Protein AF-A0A8D9ET25-F1 (afdb_monomer_lite)

Radius of gyration: 20.02 Å; chains: 1; bounding box: 38×42×49 Å

Foldseek 3Di:
DVVVVVVVVVVVVVQVVCCVPVVDDPDDPPLDDALVRCQPAADQADEDEQAPSQDDACSVVSNVVNHPDPVRYHYDRHDPVSNHHDPVVVVVVQVVCVVPPPVDDDDDDD

pLDDT: mean 80.68, std 14.71, range [33.53, 95.38]

Organism: NCBI:txid428564

InterPro domains:
  IPR027417 P-loop containing nucleoside triphosphate hydrolase [G3DSA:3.40.50.300] (23-70)
  IPR027417 P-loop containing nucleoside triphosphate hydrolase [SSF52540] (23-99)
  IPR051055 PIF1 DNA helicase [PTHR47642] (26-103)

Secondary structure (DSSP, 8-state):
-HHHHHHHHHHHHHHHHHHHHH---S----SS--TTTTTT--BSSEEEE-STT--STTHHHHHHTTBS-GGGEEEES--GGG----HHHHHHHHHHHHHH-TTSPP----

Sequence (110 aa):
MNYMISKGLRQSLKYFLELLFTGKCPLTIAYAITVHKCQGISIDSAILDIGQSIFTQGQSYVALSRVTTLKGLHLINFDPLKCEAAEDCIIVYKRLRNIFRQDLPEISLV

Structure (mmCIF, N/CA/C/O backbone):
data_AF-A0A8D9ET25-F1
#
_entry.id   AF-A0A8D9ET25-F1
#
loop_
_atom_site.group_PDB
_atom_site.id
_atom_site.type_symbol
_atom_site.label_atom_id
_atom_site.label_alt_id
_atom_site.label_comp_id
_atom_site.label_asym_id
_atom_site.label_entity_id
_atom_site.label_seq_id
_atom_site.pdbx_PDB_ins_code
_atom_site.Cartn_x
_atom_site.Cartn_y
_atom_site.Cartn_z
_atom_site.occupancy
_atom_site.B_iso_or_equiv
_atom_site.auth_seq_id
_atom_site.auth_comp_id
_atom_site.auth_asym_id
_atom_site.auth_atom_id
_atom_site.pdbx_PDB_model_num
ATOM 1 N N . MET A 1 1 ? 20.417 0.816 29.625 1.00 46.72 1 MET A N 1
ATOM 2 C CA . MET A 1 1 ? 19.247 1.347 30.367 1.00 46.72 1 MET A CA 1
ATOM 3 C C . MET A 1 1 ? 19.138 2.876 30.302 1.00 46.72 1 MET A C 1
ATOM 5 O O . MET A 1 1 ? 18.102 3.370 29.877 1.00 46.72 1 MET A O 1
ATOM 9 N N . ASN A 1 2 ? 20.210 3.633 30.577 1.00 33.53 2 ASN A N 1
ATOM 10 C CA . ASN A 1 2 ? 20.209 5.113 30.543 1.00 33.53 2 ASN A CA 1
ATOM 11 C C . ASN A 1 2 ? 19.864 5.747 29.173 1.00 33.53 2 ASN A C 1
ATOM 13 O O . ASN A 1 2 ? 19.274 6.822 29.121 1.00 33.53 2 ASN A O 1
ATOM 17 N N . TYR A 1 3 ? 20.164 5.070 28.056 1.00 39.00 3 TYR A N 1
ATOM 18 C CA . TYR A 1 3 ? 19.822 5.538 26.701 1.00 39.00 3 TYR A CA 1
ATOM 19 C C . TYR A 1 3 ? 18.313 5.466 26.383 1.00 39.00 3 TYR A C 1
ATOM 21 O O . TYR A 1 3 ? 17.795 6.259 25.603 1.00 39.00 3 TYR A O 1
ATOM 29 N N . MET A 1 4 ? 17.589 4.531 27.007 1.00 36.38 4 MET A N 1
ATOM 30 C CA . MET A 1 4 ? 16.149 4.339 26.787 1.00 36.38 4 MET A CA 1
ATOM 31 C C . MET A 1 4 ? 15.327 5.347 27.605 1.00 36.38 4 MET A C 1
ATOM 33 O O . MET A 1 4 ? 14.354 5.905 27.104 1.00 36.38 4 MET A O 1
ATOM 37 N N . ILE A 1 5 ? 15.797 5.664 28.818 1.00 48.09 5 ILE A N 1
ATOM 38 C CA . ILE A 1 5 ? 15.219 6.694 29.694 1.00 48.09 5 ILE A CA 1
ATOM 39 C C . ILE A 1 5 ? 15.399 8.094 29.077 1.00 48.09 5 ILE A C 1
ATOM 41 O O . I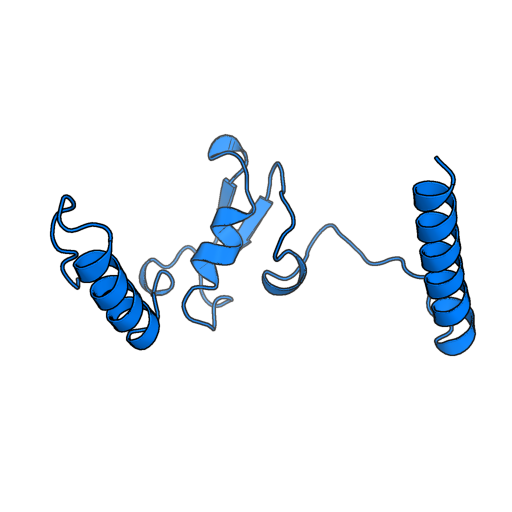LE A 1 5 ? 14.465 8.894 29.079 1.00 48.09 5 ILE A O 1
ATOM 45 N N . SER A 1 6 ? 16.555 8.382 28.463 1.00 52.53 6 SER A N 1
ATOM 46 C CA . SER A 1 6 ? 16.814 9.692 27.845 1.00 52.53 6 SER A CA 1
ATOM 47 C C . SER A 1 6 ? 15.998 9.946 26.571 1.00 52.53 6 SER A C 1
ATOM 49 O O . SER A 1 6 ? 15.584 11.081 26.333 1.00 52.53 6 SER A O 1
ATOM 51 N N . LYS A 1 7 ? 15.706 8.911 25.768 1.00 51.09 7 LYS A N 1
ATOM 52 C CA . LYS A 1 7 ? 14.797 9.029 24.614 1.00 51.09 7 LYS A CA 1
ATOM 53 C C . LYS A 1 7 ? 13.344 9.225 25.039 1.00 51.09 7 LYS A C 1
ATOM 55 O O . LYS A 1 7 ? 12.674 10.079 24.465 1.00 51.09 7 LYS A O 1
ATOM 60 N N . GLY A 1 8 ? 12.889 8.497 26.062 1.00 52.91 8 GLY A N 1
ATOM 61 C CA . GLY A 1 8 ? 11.547 8.669 26.627 1.00 52.91 8 GLY A CA 1
ATOM 62 C C . GLY A 1 8 ? 11.329 10.082 27.170 1.00 52.91 8 GLY A C 1
ATOM 63 O O . GLY A 1 8 ? 10.347 10.731 26.821 1.00 52.91 8 GLY A O 1
ATOM 64 N N . LEU A 1 9 ? 12.299 10.609 27.926 1.00 56.44 9 LEU A N 1
ATOM 65 C CA . LEU A 1 9 ? 12.229 11.961 28.485 1.00 56.44 9 LEU A CA 1
ATOM 66 C C . LEU A 1 9 ? 12.256 13.048 27.395 1.00 56.44 9 LEU A C 1
ATOM 68 O O . LEU A 1 9 ? 11.479 13.996 27.458 1.00 56.44 9 LEU A O 1
ATOM 72 N N . ARG A 1 10 ? 13.088 12.891 26.353 1.00 59.12 10 ARG A N 1
ATOM 73 C CA . ARG A 1 10 ? 13.123 13.815 25.200 1.00 59.12 10 ARG A CA 1
ATOM 74 C C . ARG A 1 10 ? 11.821 13.808 24.407 1.00 59.12 10 ARG A C 1
ATOM 76 O O . ARG A 1 10 ? 11.367 14.866 23.985 1.00 59.12 10 ARG A O 1
ATOM 83 N N . GLN A 1 11 ? 11.219 12.637 24.215 1.00 61.41 11 GLN A N 1
ATOM 84 C CA . GLN A 1 11 ? 9.949 12.519 23.508 1.00 61.41 11 GLN A CA 1
ATOM 85 C C . GLN A 1 11 ? 8.805 13.136 24.323 1.00 61.41 11 GLN A C 1
ATOM 87 O O . GLN A 1 11 ? 7.992 13.875 23.774 1.00 61.41 11 GLN A O 1
ATOM 92 N N . SER A 1 12 ? 8.785 12.904 25.638 1.00 61.16 12 SER A N 1
ATOM 93 C CA . SER A 1 12 ? 7.788 13.489 26.538 1.00 61.16 12 SER A CA 1
ATOM 94 C C . SER A 1 12 ? 7.925 15.012 26.638 1.00 61.16 12 SER A C 1
ATOM 96 O O . SER A 1 12 ? 6.920 15.716 26.607 1.00 61.16 12 SER A O 1
ATOM 98 N N . LEU A 1 13 ? 9.156 15.537 26.674 1.00 67.50 13 LEU A N 1
ATOM 99 C CA . LEU A 1 13 ? 9.426 16.980 26.627 1.00 67.50 13 LEU A CA 1
ATOM 100 C C . LEU A 1 13 ? 9.026 17.601 25.285 1.00 67.50 13 LEU A C 1
ATOM 102 O O . LEU A 1 13 ? 8.513 18.715 25.266 1.00 67.50 13 LEU A O 1
ATOM 106 N N . LYS A 1 14 ? 9.210 16.884 24.170 1.00 67.81 14 LYS A N 1
ATOM 107 C CA . LYS A 1 14 ? 8.765 17.334 22.846 1.00 67.81 14 LYS A CA 1
ATOM 108 C C . LYS A 1 14 ? 7.241 17.459 22.783 1.00 67.81 14 LYS A C 1
ATOM 110 O O . LYS A 1 14 ? 6.755 18.507 22.378 1.00 67.81 14 LYS A O 1
ATOM 115 N N . TYR A 1 15 ? 6.510 16.443 23.247 1.00 67.38 15 TYR A N 1
ATOM 116 C CA . TYR A 1 15 ? 5.046 16.498 23.320 1.00 67.38 15 TYR A CA 1
ATOM 117 C C . TYR A 1 15 ? 4.555 17.590 24.274 1.00 67.38 15 TYR A C 1
ATOM 119 O O . TYR A 1 15 ? 3.593 18.278 23.957 1.00 67.38 15 TYR A O 1
ATOM 127 N N . PHE A 1 16 ? 5.231 17.787 25.411 1.00 69.00 16 PHE A N 1
ATOM 128 C CA . PHE A 1 16 ? 4.897 18.837 26.374 1.00 69.00 16 PHE A CA 1
ATOM 129 C C . PHE A 1 16 ? 5.105 20.246 25.797 1.00 69.00 16 PHE A C 1
ATOM 131 O O . PHE A 1 16 ? 4.226 21.096 25.919 1.00 69.00 16 PHE A O 1
ATOM 138 N N . LEU A 1 17 ? 6.228 20.484 25.112 1.00 67.69 17 LEU A N 1
ATOM 139 C CA . LEU A 1 17 ? 6.490 21.751 24.423 1.00 67.69 17 LEU A CA 1
ATOM 140 C C . LEU A 1 17 ? 5.480 21.988 23.291 1.00 67.69 17 LEU A C 1
ATOM 142 O O . LEU A 1 17 ? 4.937 23.081 23.176 1.00 67.69 17 LEU A O 1
ATOM 146 N N . GLU A 1 18 ? 5.166 20.971 22.491 1.00 67.81 18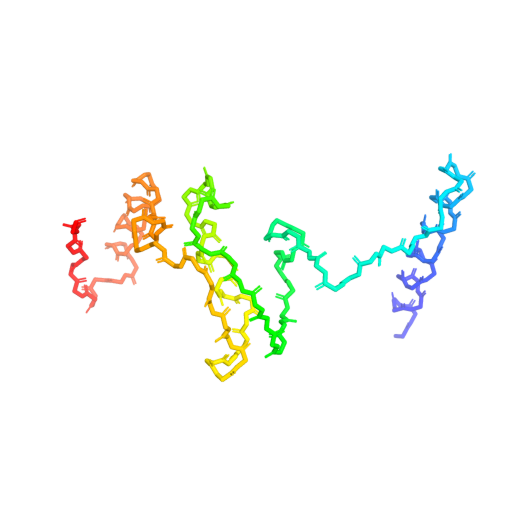 GLU A N 1
ATOM 147 C CA . GLU A 1 18 ? 4.175 21.073 21.411 1.00 67.81 18 GLU A CA 1
ATOM 148 C C . GLU A 1 18 ? 2.767 21.415 21.941 1.00 67.81 18 GLU A C 1
ATOM 150 O O . GLU A 1 18 ? 2.062 22.230 21.339 1.00 67.81 18 GLU A O 1
ATOM 155 N N . LEU A 1 19 ? 2.400 20.888 23.115 1.00 65.38 19 LEU A N 1
ATOM 156 C CA . LEU A 1 19 ? 1.166 21.222 23.838 1.00 65.38 19 LEU A CA 1
ATOM 157 C C . LEU A 1 19 ? 1.137 22.692 24.278 1.00 65.38 19 LEU A C 1
ATOM 159 O O . LEU A 1 19 ? 0.123 23.368 24.107 1.00 65.38 19 LEU A O 1
ATOM 163 N N . LEU A 1 20 ? 2.259 23.189 24.810 1.00 68.12 20 LEU A N 1
ATOM 164 C CA . LEU A 1 20 ? 2.393 24.566 25.291 1.00 68.12 20 LEU A CA 1
ATOM 165 C C . LEU A 1 20 ? 2.352 25.600 24.159 1.00 68.12 20 LEU A C 1
ATOM 167 O O . LEU A 1 20 ? 1.801 26.679 24.353 1.00 68.12 20 LEU A O 1
ATOM 171 N N . PHE A 1 21 ? 2.904 25.286 22.983 1.00 72.25 21 PHE A N 1
ATOM 172 C CA . PHE A 1 21 ? 2.967 26.235 21.864 1.00 72.25 21 PHE A CA 1
ATOM 173 C C . PHE A 1 21 ? 1.739 26.206 20.948 1.00 72.25 21 PHE A C 1
ATOM 175 O O . PHE A 1 21 ? 1.412 27.228 20.348 1.00 72.25 21 PHE A O 1
ATOM 182 N N . THR A 1 22 ? 1.060 25.062 20.812 1.00 74.38 22 THR A N 1
ATOM 183 C CA . THR A 1 22 ? -0.082 24.928 19.885 1.00 74.38 22 THR A CA 1
ATOM 184 C C . THR A 1 22 ? -1.445 24.967 20.574 1.00 74.38 22 THR A C 1
ATOM 186 O O . THR A 1 22 ? -2.457 25.130 19.891 1.00 74.38 22 THR A O 1
ATOM 189 N N . GLY A 1 23 ? -1.492 24.798 21.904 1.00 71.69 23 GLY A N 1
ATOM 190 C CA . GLY A 1 23 ? -2.730 24.758 22.691 1.00 71.69 23 GLY A CA 1
ATOM 191 C C . GLY A 1 23 ? -3.640 23.563 22.381 1.00 71.69 23 GLY A C 1
ATOM 192 O O . GLY A 1 23 ? -4.784 23.531 22.831 1.00 71.69 23 GLY A O 1
ATOM 193 N N . LYS A 1 24 ? -3.170 22.583 21.597 1.00 71.06 24 LYS A N 1
ATOM 194 C CA . LYS A 1 24 ? -3.945 21.406 21.187 1.00 71.06 24 LYS A CA 1
ATOM 195 C C . LYS A 1 24 ? -3.528 20.186 21.998 1.00 71.06 24 LYS A C 1
ATOM 197 O O . LYS A 1 24 ? -2.346 19.886 22.130 1.00 71.06 24 LYS A O 1
ATOM 202 N N . CYS A 1 25 ? -4.513 19.451 22.506 1.00 74.50 25 CYS A N 1
ATOM 203 C CA . CYS A 1 25 ? -4.275 18.138 23.094 1.00 74.50 25 CYS A CA 1
ATOM 204 C C . CYS A 1 25 ? -3.829 17.164 21.981 1.00 74.50 25 CYS A C 1
ATOM 206 O O . CYS A 1 25 ? -4.476 17.141 20.932 1.00 74.50 25 CYS A O 1
ATOM 208 N N . PRO A 1 26 ? -2.769 16.352 22.168 1.00 73.88 26 PRO A N 1
ATOM 209 C CA . PRO A 1 26 ? -2.257 15.404 21.175 1.00 73.88 26 PRO A CA 1
ATOM 210 C C . PRO A 1 26 ? -3.137 14.145 21.104 1.00 73.88 26 PRO A C 1
ATOM 212 O O . PRO A 1 26 ? -2.654 13.015 21.121 1.00 73.88 26 PRO A O 1
ATOM 215 N N . LEU A 1 27 ? -4.450 14.343 21.056 1.00 75.69 27 LEU A N 1
ATOM 216 C CA . LEU A 1 27 ? -5.453 13.312 20.869 1.00 75.69 27 LEU A CA 1
ATOM 217 C C . LEU A 1 27 ? -6.113 13.555 19.516 1.00 75.69 27 LEU A C 1
ATOM 219 O O . LEU A 1 27 ? -6.592 14.649 19.226 1.00 75.69 27 LEU A O 1
ATOM 223 N N . THR A 1 28 ? -6.140 12.519 18.686 1.00 73.06 28 THR A N 1
ATOM 224 C CA . THR A 1 28 ? -6.886 12.506 17.428 1.00 73.06 28 THR A CA 1
ATOM 225 C C . THR A 1 28 ? -7.777 11.278 17.402 1.00 73.06 28 THR A C 1
ATOM 227 O O . THR A 1 28 ? -7.443 10.248 17.992 1.00 73.06 28 THR A O 1
ATOM 230 N N . ILE A 1 29 ? -8.906 11.369 16.702 1.00 73.00 29 ILE A N 1
ATOM 231 C CA . ILE A 1 29 ? -9.738 10.199 16.423 1.00 73.00 29 ILE A CA 1
ATOM 232 C C . ILE A 1 29 ? -8.890 9.244 15.574 1.00 73.00 29 ILE A C 1
ATOM 234 O O . ILE A 1 29 ? -8.417 9.623 14.506 1.00 73.00 29 ILE A O 1
ATOM 238 N N . ALA A 1 30 ? -8.663 8.031 16.080 1.00 75.69 30 ALA A N 1
ATOM 239 C CA . ALA A 1 30 ? -7.848 7.005 15.424 1.00 75.69 30 ALA A CA 1
ATOM 240 C C . ALA A 1 30 ? -8.692 5.903 14.756 1.00 75.69 30 ALA A C 1
ATOM 242 O O . ALA A 1 30 ? -8.141 4.936 14.246 1.00 75.69 30 ALA A O 1
ATOM 243 N N . TYR A 1 31 ? -10.024 6.049 14.753 1.00 73.25 31 TYR A N 1
ATOM 244 C CA . TYR A 1 31 ? -10.942 5.101 14.111 1.00 73.25 31 TYR A CA 1
ATOM 245 C C . TYR A 1 31 ? -10.836 5.135 12.579 1.00 73.25 31 TYR A C 1
ATOM 247 O O . TYR A 1 31 ? -10.950 4.108 11.921 1.00 73.25 31 TYR A O 1
ATOM 255 N N . ALA A 1 32 ? -10.582 6.318 12.017 1.00 82.69 32 ALA A N 1
ATOM 256 C CA . ALA A 1 32 ? -10.324 6.510 10.599 1.00 82.69 32 ALA A CA 1
ATOM 257 C C . ALA A 1 32 ? -9.036 7.316 10.433 1.00 82.69 32 ALA A C 1
ATOM 259 O O . ALA A 1 32 ? -8.893 8.404 10.992 1.00 82.69 32 ALA A O 1
ATOM 260 N N . ILE A 1 33 ? -8.098 6.775 9.663 1.00 84.44 33 ILE A N 1
ATOM 261 C CA . ILE A 1 33 ? -6.812 7.403 9.363 1.00 84.44 33 ILE A CA 1
ATOM 262 C C . ILE A 1 33 ? -6.554 7.321 7.863 1.00 84.44 33 ILE A C 1
ATOM 264 O O . ILE A 1 33 ? -6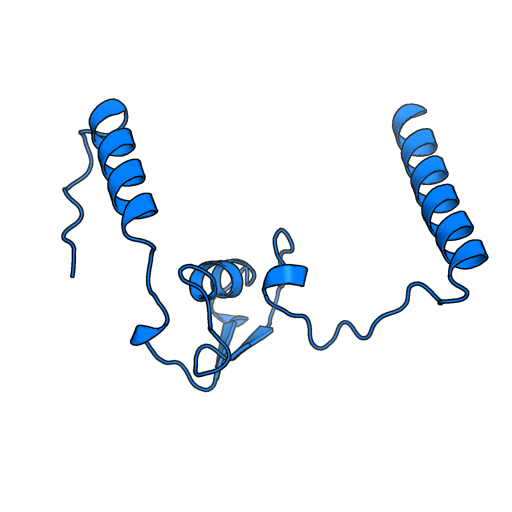.947 6.363 7.202 1.00 84.44 33 ILE A O 1
ATOM 268 N N . THR A 1 34 ? -5.902 8.339 7.307 1.00 86.44 34 THR A N 1
ATOM 269 C CA . THR A 1 34 ? -5.554 8.336 5.884 1.00 86.44 34 THR A CA 1
ATOM 270 C C . THR A 1 34 ? -4.392 7.384 5.615 1.00 86.44 34 THR A C 1
ATOM 272 O O . THR A 1 34 ? -3.524 7.192 6.469 1.00 86.44 34 THR A O 1
ATOM 275 N N . VAL A 1 35 ? -4.321 6.857 4.388 1.00 84.25 35 VAL A N 1
ATOM 276 C CA . VAL A 1 35 ? -3.245 5.949 3.945 1.00 84.25 35 VAL A CA 1
ATOM 277 C C . VAL A 1 35 ? -1.849 6.533 4.212 1.00 84.25 35 VAL A C 1
ATOM 279 O O . VAL A 1 35 ? -0.945 5.839 4.672 1.00 84.25 35 VAL A O 1
ATOM 282 N N . HIS A 1 36 ? -1.683 7.840 4.000 1.00 83.12 36 HIS A N 1
ATOM 283 C CA . HIS A 1 36 ? -0.427 8.538 4.279 1.00 83.12 36 HIS A CA 1
ATOM 284 C C . HIS A 1 36 ? -0.071 8.572 5.769 1.00 83.12 36 HIS A C 1
ATOM 286 O O . HIS A 1 36 ? 1.102 8.488 6.124 1.00 83.12 36 HIS A O 1
ATOM 292 N N . LYS A 1 37 ? -1.063 8.701 6.658 1.00 83.06 37 LYS A N 1
ATOM 293 C CA . LYS A 1 37 ? -0.835 8.744 8.109 1.00 83.06 37 LYS A CA 1
ATOM 294 C C . LYS A 1 37 ? -0.547 7.366 8.696 1.00 83.06 37 LYS A C 1
ATOM 296 O O . LYS A 1 37 ? 0.146 7.294 9.705 1.00 83.06 37 LYS A O 1
ATOM 301 N N . CYS A 1 38 ? -1.031 6.291 8.074 1.00 81.69 38 CYS A N 1
ATOM 302 C CA . CYS A 1 38 ? -0.749 4.925 8.516 1.00 81.69 38 CYS A CA 1
ATOM 303 C C . CYS A 1 38 ? 0.507 4.302 7.890 1.00 81.69 38 CYS A C 1
ATOM 305 O O . CYS A 1 38 ? 0.797 3.131 8.137 1.00 81.69 38 CYS A O 1
ATOM 307 N N . GLN A 1 39 ? 1.270 5.044 7.084 1.00 82.31 39 GLN A N 1
ATOM 308 C CA . GLN A 1 39 ? 2.496 4.528 6.484 1.00 82.31 39 GLN A CA 1
ATOM 309 C C . GLN A 1 39 ? 3.501 4.111 7.573 1.00 82.31 39 GLN A C 1
ATOM 311 O O . GLN A 1 39 ? 3.873 4.902 8.434 1.00 82.31 39 GLN A O 1
ATOM 316 N N . GLY A 1 40 ? 3.936 2.849 7.540 1.00 79.12 40 GLY A N 1
ATOM 317 C CA . GLY A 1 40 ? 4.839 2.277 8.549 1.00 79.12 40 GLY A CA 1
ATOM 318 C C . GLY A 1 40 ? 4.145 1.695 9.787 1.00 79.12 40 GLY A C 1
ATOM 319 O O . GLY A 1 40 ? 4.815 1.075 10.606 1.00 79.12 40 GLY A O 1
ATOM 320 N N . ILE A 1 41 ? 2.820 1.824 9.903 1.00 86.06 41 ILE A N 1
ATOM 321 C CA . ILE A 1 41 ? 2.021 1.187 10.960 1.00 86.06 41 ILE A CA 1
ATOM 322 C C . ILE A 1 41 ? 1.553 -0.192 10.471 1.00 86.06 41 ILE A C 1
ATOM 324 O O . ILE A 1 41 ? 1.366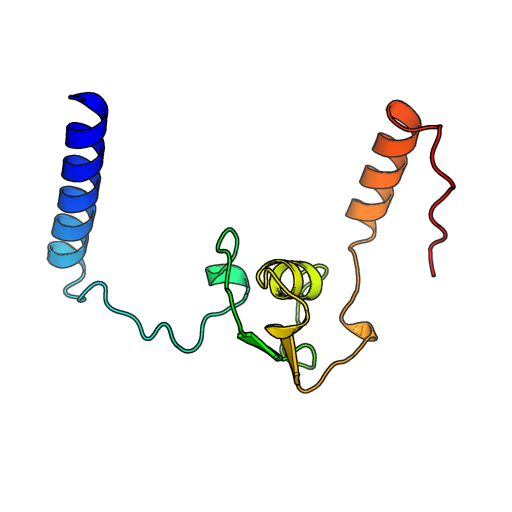 -0.390 9.268 1.00 86.06 41 ILE A O 1
ATOM 328 N N . SER A 1 42 ? 1.404 -1.145 11.393 1.00 88.19 42 SER A N 1
ATOM 329 C CA . SER A 1 42 ? 0.730 -2.429 11.154 1.00 88.19 42 SER A CA 1
ATOM 330 C C . SER A 1 42 ? -0.625 -2.412 11.855 1.00 88.19 42 SER A C 1
ATOM 332 O O . SER A 1 42 ? -0.709 -1.962 12.997 1.00 88.19 42 SER A O 1
ATOM 334 N N . ILE A 1 43 ? -1.670 -2.855 11.162 1.00 88.19 43 ILE A N 1
ATOM 335 C CA . ILE A 1 43 ? -3.060 -2.826 11.622 1.00 88.19 43 ILE A CA 1
ATOM 336 C C . ILE A 1 43 ? -3.613 -4.254 11.555 1.00 88.19 43 ILE A C 1
ATOM 338 O O . ILE A 1 43 ? -3.402 -4.955 10.565 1.00 88.19 43 ILE A O 1
ATOM 342 N N . ASP A 1 44 ? -4.326 -4.686 12.593 1.00 90.31 44 ASP A N 1
ATOM 343 C CA . ASP A 1 44 ? -4.860 -6.053 12.661 1.00 90.31 44 ASP A CA 1
ATOM 344 C C . ASP A 1 44 ? -6.098 -6.248 11.776 1.00 90.31 44 ASP A C 1
ATOM 346 O O . ASP A 1 44 ? -6.250 -7.286 11.131 1.00 90.31 44 ASP A O 1
ATOM 350 N N . SER A 1 45 ? -6.976 -5.242 11.719 1.00 91.88 45 SER A N 1
ATOM 351 C CA . SER A 1 45 ? -8.180 -5.240 10.889 1.00 91.88 45 SER A CA 1
ATOM 352 C C . SER A 1 45 ? -8.526 -3.825 10.424 1.00 91.88 45 SER A C 1
ATOM 354 O O . SER A 1 45 ? -8.431 -2.876 11.203 1.00 91.88 45 SER A O 1
ATOM 356 N N . ALA A 1 46 ? -8.906 -3.676 9.153 1.00 92.00 46 ALA A N 1
ATOM 357 C CA . ALA A 1 46 ? -9.289 -2.395 8.570 1.00 92.00 46 ALA A CA 1
ATOM 358 C C . ALA A 1 46 ? -10.311 -2.560 7.439 1.00 92.00 46 ALA A C 1
ATOM 360 O O . ALA A 1 46 ? -10.268 -3.526 6.674 1.00 92.00 46 ALA A O 1
ATOM 361 N N . ILE A 1 47 ? -11.184 -1.558 7.306 1.00 93.06 47 ILE A N 1
ATOM 362 C CA . ILE A 1 47 ? -12.019 -1.345 6.122 1.00 93.06 47 ILE A CA 1
ATOM 363 C C . ILE A 1 47 ? -11.322 -0.299 5.252 1.00 93.06 47 ILE A C 1
ATOM 365 O O . ILE A 1 47 ? -11.072 0.816 5.710 1.00 93.06 47 ILE A O 1
ATOM 369 N N . LEU A 1 48 ? -10.994 -0.661 4.015 1.00 92.00 48 LEU A N 1
ATOM 370 C CA . LEU A 1 48 ? -10.299 0.196 3.061 1.00 92.00 48 LEU A CA 1
ATOM 371 C C . LEU A 1 48 ? -11.217 0.534 1.888 1.00 92.00 48 LEU A C 1
ATOM 373 O O . LEU A 1 48 ? -11.745 -0.361 1.228 1.00 92.00 48 LEU A O 1
ATOM 377 N N . ASP A 1 49 ? -11.357 1.825 1.601 1.00 92.38 49 ASP A N 1
ATOM 378 C CA . ASP A 1 49 ? -11.902 2.298 0.332 1.00 92.38 49 ASP A CA 1
ATOM 379 C C . ASP A 1 49 ? -10.771 2.309 -0.704 1.00 92.38 49 ASP A C 1
ATOM 381 O O . ASP A 1 49 ? -9.785 3.027 -0.538 1.00 92.38 49 ASP A O 1
ATOM 385 N N . ILE A 1 50 ? -10.884 1.469 -1.735 1.00 89.69 50 ILE A N 1
ATOM 386 C CA . ILE A 1 50 ? -9.914 1.387 -2.842 1.00 89.69 50 ILE A CA 1
ATOM 387 C C . ILE A 1 50 ? -10.632 1.700 -4.159 1.00 89.69 50 ILE A C 1
ATOM 389 O O . ILE A 1 50 ? -10.532 0.960 -5.133 1.00 89.69 50 ILE A O 1
ATOM 393 N N . GLY A 1 51 ? -11.414 2.778 -4.160 1.00 89.50 51 GLY A N 1
ATOM 394 C CA . GLY A 1 51 ? -12.108 3.275 -5.343 1.00 89.50 51 GLY A CA 1
ATOM 395 C C . GLY A 1 51 ? -11.681 4.695 -5.680 1.00 89.50 51 GLY A C 1
ATOM 396 O O . GLY A 1 51 ? -10.514 4.987 -5.947 1.00 89.50 51 GLY A O 1
ATOM 397 N N . GLN A 1 52 ? -12.640 5.619 -5.633 1.00 84.31 52 GLN A N 1
ATOM 398 C CA . GLN A 1 52 ? -12.409 7.032 -5.953 1.00 84.31 52 GLN A CA 1
ATOM 399 C C . GLN A 1 52 ? -11.470 7.740 -4.965 1.00 84.31 52 GLN A C 1
ATOM 401 O O . GLN A 1 52 ? -10.880 8.762 -5.308 1.00 84.31 52 GLN A O 1
ATOM 406 N N . SER A 1 53 ? -11.312 7.203 -3.753 1.00 85.50 53 SER A N 1
ATOM 407 C CA . SER A 1 53 ? -10.441 7.771 -2.719 1.00 85.50 53 SER A CA 1
ATOM 408 C C . SER A 1 53 ? -8.940 7.591 -3.003 1.00 85.50 53 SER A C 1
ATOM 410 O O . SER A 1 53 ? -8.113 8.268 -2.385 1.00 85.50 53 SER A O 1
ATOM 412 N N . ILE A 1 54 ? -8.578 6.722 -3.954 1.00 88.88 54 ILE A N 1
ATOM 413 C CA . ILE A 1 54 ? -7.202 6.533 -4.418 1.00 88.88 54 ILE A CA 1
ATOM 414 C C . ILE A 1 54 ? -6.885 7.521 -5.542 1.00 88.88 54 ILE A C 1
ATOM 416 O O . ILE A 1 54 ? -7.488 7.497 -6.624 1.00 88.88 54 ILE A O 1
ATOM 420 N N . PHE A 1 55 ? -5.881 8.360 -5.289 1.00 88.06 55 PHE A N 1
ATOM 421 C CA . PHE A 1 55 ? -5.468 9.442 -6.185 1.00 88.06 55 PHE A CA 1
ATOM 422 C C . PHE A 1 55 ? -3.991 9.369 -6.596 1.00 88.06 55 PHE A C 1
ATOM 424 O O . PHE A 1 55 ? -3.577 10.127 -7.467 1.00 88.06 55 PHE A O 1
ATOM 431 N N . THR A 1 56 ? -3.193 8.475 -5.997 1.00 88.31 56 THR A N 1
ATOM 432 C CA . THR A 1 56 ? -1.765 8.311 -6.325 1.00 88.31 56 THR A CA 1
ATOM 433 C C . THR A 1 56 ? -1.422 6.855 -6.642 1.00 88.31 56 THR A C 1
ATOM 435 O O . THR A 1 56 ? -1.893 5.936 -5.969 1.00 88.31 56 THR A O 1
ATOM 438 N N . GLN A 1 57 ? -0.543 6.639 -7.624 1.00 90.00 57 GLN A N 1
ATOM 439 C CA . GLN A 1 57 ? 0.018 5.319 -7.935 1.00 90.00 57 GLN A CA 1
ATOM 440 C C . GLN A 1 57 ? 0.730 4.718 -6.712 1.00 90.00 57 GLN A C 1
ATOM 442 O O . GLN A 1 57 ? 1.381 5.417 -5.935 1.00 90.00 57 GLN A O 1
ATOM 447 N N . GLY A 1 58 ? 0.570 3.412 -6.501 1.00 88.81 58 GLY A N 1
ATOM 448 C CA . GLY A 1 58 ? 1.104 2.701 -5.334 1.00 88.81 58 GLY A CA 1
ATOM 449 C C . GLY A 1 58 ? 0.376 2.955 -4.004 1.00 88.81 58 GLY A C 1
ATOM 450 O O . GLY A 1 58 ? 0.614 2.217 -3.045 1.00 88.81 58 GLY A O 1
ATOM 451 N N . GLN A 1 59 ? -0.548 3.920 -3.914 1.00 91.62 59 GLN A N 1
ATOM 452 C CA . GLN A 1 59 ? -1.299 4.203 -2.681 1.00 91.62 59 GLN A CA 1
ATOM 453 C C . GLN A 1 59 ? -2.151 3.004 -2.242 1.00 91.62 59 GLN A C 1
ATOM 455 O O . GLN A 1 59 ? -2.170 2.666 -1.057 1.00 91.62 59 GLN A O 1
ATOM 460 N N . SER A 1 60 ? -2.777 2.309 -3.196 1.00 92.19 60 SER A N 1
ATOM 461 C CA . SER A 1 60 ? -3.527 1.070 -2.951 1.00 92.19 60 SER A CA 1
ATOM 462 C C . SER A 1 60 ? -2.645 0.003 -2.303 1.00 92.19 60 SER A C 1
ATOM 464 O O . SER A 1 60 ? -3.030 -0.604 -1.309 1.00 92.19 60 SER A O 1
ATOM 466 N N . TYR A 1 61 ? -1.414 -0.172 -2.793 1.00 92.69 61 TYR A N 1
ATOM 467 C CA . TYR A 1 61 ? -0.456 -1.110 -2.206 1.00 92.69 61 TYR A CA 1
ATOM 468 C C . TYR A 1 61 ? -0.034 -0.699 -0.788 1.00 92.69 61 TYR A C 1
ATOM 470 O O . TYR A 1 61 ? 0.035 -1.538 0.114 1.00 92.69 61 TYR A O 1
ATOM 478 N N . VAL A 1 62 ? 0.219 0.594 -0.551 1.00 91.75 62 VAL A N 1
ATOM 479 C CA . VAL A 1 62 ? 0.552 1.089 0.795 1.00 91.75 62 VAL A CA 1
ATOM 480 C C . VAL A 1 62 ? -0.581 0.783 1.769 1.00 91.75 62 VAL A C 1
ATOM 482 O O . VAL A 1 62 ? -0.292 0.272 2.849 1.00 91.75 62 VAL A O 1
ATOM 485 N N . ALA A 1 63 ? -1.835 1.026 1.378 1.00 91.31 63 ALA A N 1
ATOM 486 C CA . ALA A 1 63 ? -3.016 0.752 2.194 1.00 91.31 63 ALA A CA 1
ATOM 487 C C . ALA A 1 63 ? -3.179 -0.749 2.486 1.00 91.31 63 ALA A C 1
ATOM 489 O O . ALA A 1 63 ? -3.251 -1.149 3.648 1.00 91.31 63 ALA A O 1
ATOM 490 N N . LEU A 1 64 ? -3.154 -1.579 1.438 1.00 92.25 64 LEU A N 1
ATOM 491 C CA . LEU A 1 64 ? -3.296 -3.035 1.538 1.00 92.25 64 LEU A CA 1
ATOM 492 C C . LEU A 1 64 ? -2.203 -3.657 2.417 1.00 92.25 64 LEU A C 1
ATOM 494 O O . LEU A 1 64 ? -2.491 -4.488 3.271 1.00 92.25 64 LEU A O 1
ATOM 498 N N . SER A 1 65 ? -0.956 -3.203 2.269 1.00 93.44 65 SER A N 1
ATOM 499 C CA . SER A 1 65 ? 0.187 -3.713 3.039 1.00 93.44 65 SER A CA 1
ATOM 500 C C . SER A 1 65 ? 0.190 -3.316 4.520 1.00 93.44 65 SER A C 1
ATOM 502 O O . SER A 1 65 ? 1.092 -3.737 5.246 1.00 93.44 65 SER A O 1
ATOM 504 N N . ARG A 1 66 ? -0.757 -2.485 4.988 1.00 91.94 66 ARG A N 1
ATOM 505 C CA . ARG A 1 66 ? -0.880 -2.171 6.424 1.00 91.94 66 ARG A CA 1
ATOM 506 C C . ARG A 1 66 ? -1.580 -3.279 7.198 1.00 91.94 66 ARG A C 1
ATOM 508 O O . ARG A 1 66 ? -1.331 -3.404 8.395 1.00 91.94 66 ARG A O 1
ATOM 515 N N . VAL A 1 67 ? -2.455 -4.040 6.541 1.00 93.44 67 VAL A N 1
ATOM 516 C CA . VAL A 1 67 ? -3.227 -5.101 7.190 1.00 93.44 67 VAL A CA 1
ATOM 517 C C . VAL A 1 67 ? -2.418 -6.391 7.178 1.00 93.44 67 VAL A C 1
ATOM 519 O O . VAL A 1 67 ? -1.971 -6.850 6.129 1.00 93.44 67 VAL A O 1
ATOM 522 N N . THR A 1 68 ? -2.211 -6.975 8.354 1.00 92.50 68 THR A N 1
ATOM 523 C CA . THR A 1 68 ? -1.300 -8.119 8.531 1.00 92.50 68 THR A CA 1
ATOM 524 C C . THR A 1 68 ? -1.888 -9.445 8.051 1.00 92.50 68 THR A C 1
ATOM 526 O O . THR A 1 68 ? -1.143 -10.374 7.740 1.00 92.50 68 THR A O 1
ATOM 529 N N . THR A 1 69 ? -3.218 -9.551 7.978 1.00 94.19 69 THR A N 1
ATOM 530 C CA . THR A 1 69 ? -3.914 -10.778 7.583 1.00 94.19 69 THR A CA 1
ATOM 531 C C . THR A 1 69 ? -5.039 -10.497 6.594 1.00 94.19 69 THR A C 1
ATOM 533 O O . THR A 1 69 ? -5.764 -9.515 6.720 1.00 94.19 69 THR A O 1
ATOM 536 N N . LEU A 1 70 ? -5.257 -11.417 5.650 1.00 93.56 70 LEU A N 1
ATOM 537 C CA . LEU A 1 70 ? -6.390 -11.328 4.719 1.00 93.56 70 LEU A CA 1
ATOM 538 C C . LEU A 1 70 ? -7.746 -11.346 5.439 1.00 93.56 70 LEU A C 1
ATOM 540 O O . LEU A 1 70 ? -8.691 -10.731 4.969 1.00 93.56 70 LEU A O 1
ATOM 544 N N . LYS A 1 71 ? -7.845 -12.021 6.595 1.00 95.38 71 LYS A N 1
ATOM 545 C CA . LYS A 1 71 ? -9.081 -12.064 7.394 1.00 95.38 71 LYS A CA 1
ATOM 546 C C . LYS A 1 71 ? -9.454 -10.702 7.979 1.00 95.38 71 LYS A C 1
ATOM 548 O O . LYS A 1 71 ? -10.636 -10.435 8.139 1.00 95.38 71 LYS A O 1
ATOM 553 N N . GLY A 1 72 ? -8.462 -9.877 8.312 1.00 92.75 72 GLY A N 1
ATOM 554 C CA . GLY A 1 72 ? -8.678 -8.522 8.812 1.00 92.75 72 GLY A CA 1
ATOM 555 C C . GLY A 1 72 ? -8.867 -7.481 7.709 1.00 92.75 72 GLY A C 1
ATOM 556 O O . GLY A 1 72 ? -9.121 -6.320 8.021 1.00 92.75 72 GLY A O 1
ATOM 557 N N . LEU A 1 73 ? -8.718 -7.861 6.437 1.00 94.88 73 LEU A N 1
ATOM 558 C CA . LEU A 1 73 ? -8.780 -6.949 5.304 1.00 94.88 73 LEU A CA 1
ATOM 559 C C . LEU A 1 73 ? -10.194 -6.919 4.722 1.00 94.88 73 LEU A C 1
ATOM 561 O O . LEU A 1 73 ? -10.661 -7.899 4.142 1.00 94.88 73 LEU A O 1
ATOM 565 N N . HIS A 1 74 ? -10.849 -5.767 4.815 1.00 94.81 74 HIS A N 1
ATOM 566 C CA . HIS A 1 74 ? -12.171 -5.547 4.239 1.00 94.81 74 HIS A CA 1
ATOM 567 C C . HIS A 1 74 ? -12.092 -4.425 3.209 1.00 94.81 74 HIS A C 1
ATOM 569 O O . HIS A 1 74 ? -11.578 -3.349 3.504 1.00 94.81 74 HIS A O 1
ATOM 575 N N . LEU A 1 75 ? -12.586 -4.667 1.997 1.00 94.06 75 LEU A N 1
ATOM 576 C CA . LEU A 1 75 ? -12.542 -3.696 0.906 1.00 94.06 75 LEU A CA 1
ATOM 577 C C . LEU A 1 75 ? -13.942 -3.174 0.598 1.00 94.06 75 LEU A C 1
ATOM 579 O O . LEU A 1 75 ? -14.895 -3.950 0.529 1.00 94.06 75 LEU A O 1
ATOM 583 N N . ILE A 1 76 ? -14.043 -1.869 0.365 1.00 94.50 76 ILE A N 1
ATOM 584 C CA . ILE A 1 76 ? -15.234 -1.211 -0.172 1.00 94.50 76 ILE A CA 1
ATOM 585 C C . ILE A 1 76 ? -14.857 -0.442 -1.439 1.00 94.50 76 ILE A C 1
ATOM 587 O O . ILE A 1 76 ? -13.727 0.033 -1.570 1.00 94.50 76 ILE A O 1
ATOM 591 N N . ASN A 1 77 ? -15.801 -0.339 -2.379 1.00 93.38 77 ASN A N 1
ATOM 592 C CA . ASN A 1 77 ? -15.630 0.385 -3.645 1.00 93.38 77 ASN A CA 1
ATOM 593 C C . ASN A 1 77 ? -14.377 -0.025 -4.442 1.00 93.38 77 ASN A C 1
ATOM 595 O O . ASN A 1 77 ? -13.770 0.817 -5.090 1.00 93.38 77 ASN A O 1
ATOM 599 N N . PHE A 1 78 ? -13.966 -1.296 -4.367 1.00 93.75 78 PHE A N 1
ATOM 600 C CA . PHE A 1 78 ? -12.730 -1.765 -4.992 1.00 93.75 78 PHE A CA 1
ATOM 601 C C . PHE A 1 78 ? -12.756 -1.577 -6.514 1.00 93.75 78 PHE A C 1
ATOM 603 O O . PHE A 1 78 ? -13.600 -2.152 -7.202 1.00 93.75 78 PHE A O 1
ATOM 610 N N . ASP A 1 79 ? -11.794 -0.810 -7.015 1.00 93.06 79 ASP A N 1
ATOM 611 C CA . ASP A 1 79 ? -11.535 -0.598 -8.432 1.00 93.06 79 ASP A CA 1
ATOM 612 C C . ASP A 1 79 ? -10.143 -1.157 -8.789 1.00 93.06 79 ASP A C 1
ATOM 614 O O . ASP A 1 79 ? -9.126 -0.596 -8.364 1.00 93.06 79 ASP A O 1
ATOM 618 N N . PRO A 1 80 ? -10.057 -2.251 -9.573 1.00 91.00 80 PRO A N 1
ATOM 619 C CA . PRO A 1 80 ? -8.784 -2.822 -10.012 1.00 91.00 80 PRO A CA 1
ATOM 620 C C . PRO A 1 80 ? -7.886 -1.830 -10.760 1.00 91.00 80 PRO A C 1
ATOM 622 O O . PRO A 1 80 ? -6.664 -1.947 -10.684 1.00 91.00 80 PRO A O 1
ATOM 625 N N . LEU A 1 81 ? -8.467 -0.830 -11.433 1.00 91.44 81 LEU A N 1
ATOM 626 C CA . LEU A 1 81 ? -7.717 0.203 -12.156 1.00 91.44 81 LEU A CA 1
ATOM 627 C C . LEU A 1 81 ? -6.959 1.143 -11.208 1.00 91.44 81 LEU A C 1
ATOM 629 O O . LEU A 1 81 ? -6.115 1.919 -11.632 1.00 91.44 81 LEU A O 1
ATOM 633 N N . LYS A 1 82 ? -7.221 1.083 -9.899 1.00 90.19 82 LYS A N 1
ATOM 634 C CA . LYS A 1 82 ? -6.472 1.836 -8.883 1.00 90.19 82 LYS A CA 1
ATOM 635 C C . LYS A 1 82 ? -5.255 1.084 -8.358 1.00 90.19 82 LYS A C 1
ATOM 637 O O . LYS A 1 82 ? -4.499 1.625 -7.544 1.00 90.19 82 LYS A O 1
ATOM 642 N N . CYS A 1 83 ? -5.034 -0.151 -8.794 1.00 90.75 83 CYS A N 1
ATOM 643 C CA . CYS A 1 83 ? -3.871 -0.955 -8.434 1.00 90.75 83 CYS A CA 1
ATOM 644 C C . CYS A 1 83 ? -2.734 -0.772 -9.449 1.00 90.75 83 CYS A C 1
ATOM 646 O O . CYS A 1 83 ? -2.241 -1.737 -10.022 1.00 90.75 83 CYS A O 1
ATOM 648 N N . GLU A 1 84 ? -2.298 0.473 -9.635 1.00 90.44 84 GLU A N 1
ATOM 649 C CA . GLU A 1 84 ? -1.247 0.832 -10.591 1.00 90.44 84 GLU A CA 1
ATOM 650 C C . GLU A 1 84 ? 0.091 1.121 -9.903 1.00 90.44 84 GLU A C 1
ATOM 652 O O . GLU A 1 84 ? 0.155 1.699 -8.808 1.00 90.44 84 GLU A O 1
ATOM 657 N N . ALA A 1 85 ? 1.175 0.750 -10.583 1.00 90.75 85 ALA A N 1
ATOM 658 C CA . ALA A 1 85 ? 2.537 1.135 -10.241 1.00 90.75 85 ALA A CA 1
ATOM 659 C C . ALA A 1 85 ? 3.028 2.215 -11.213 1.00 90.75 85 ALA A C 1
ATOM 661 O O . ALA A 1 85 ? 2.679 2.203 -12.388 1.00 90.75 85 ALA A O 1
ATOM 662 N N . ALA A 1 86 ? 3.857 3.135 -10.722 1.00 90.62 86 ALA A N 1
ATOM 663 C CA . ALA A 1 86 ? 4.457 4.157 -11.570 1.00 90.62 86 ALA A CA 1
ATOM 664 C C . ALA A 1 86 ? 5.464 3.543 -12.553 1.00 90.62 86 ALA A C 1
ATOM 666 O O . ALA A 1 86 ? 6.317 2.748 -12.145 1.00 90.62 86 ALA A O 1
ATOM 667 N N . GLU A 1 87 ? 5.406 3.964 -13.818 1.00 90.44 87 GLU A N 1
ATOM 668 C CA . GLU A 1 87 ? 6.281 3.491 -14.903 1.00 90.44 87 GLU A CA 1
ATOM 669 C C . GLU A 1 87 ? 7.768 3.619 -14.525 1.00 90.44 87 GLU A C 1
ATOM 671 O O . GLU A 1 87 ? 8.532 2.656 -14.613 1.00 90.44 87 GLU A O 1
ATOM 676 N N . ASP A 1 88 ? 8.162 4.772 -13.975 1.00 92.31 88 ASP A N 1
ATOM 677 C CA . ASP A 1 88 ? 9.533 5.038 -13.523 1.00 92.31 88 ASP A CA 1
ATOM 678 C C . ASP A 1 88 ? 10.004 4.021 -12.473 1.00 92.31 88 ASP A C 1
ATOM 680 O O . ASP A 1 88 ? 11.141 3.538 -12.510 1.00 92.31 88 ASP A O 1
ATOM 684 N N . CYS A 1 89 ? 9.120 3.646 -11.541 1.00 90.56 89 CYS A N 1
ATOM 685 C CA . CYS A 1 89 ? 9.428 2.637 -10.534 1.00 90.56 89 CYS A CA 1
ATOM 686 C C . CYS A 1 89 ? 9.623 1.262 -11.172 1.00 90.56 89 CYS A C 1
ATOM 688 O O . CYS A 1 89 ? 10.543 0.547 -10.774 1.00 90.56 89 CYS A O 1
ATOM 690 N N . ILE A 1 90 ? 8.808 0.902 -12.168 1.00 90.06 90 ILE A N 1
ATOM 691 C CA . ILE A 1 90 ? 8.926 -0.372 -12.887 1.00 90.06 90 ILE A CA 1
ATOM 692 C C . ILE A 1 90 ? 10.261 -0.437 -13.633 1.00 90.06 90 ILE A C 1
ATOM 694 O O . ILE A 1 90 ? 10.971 -1.440 -13.526 1.00 90.06 90 ILE A O 1
ATOM 698 N N . ILE A 1 91 ? 10.641 0.634 -14.335 1.00 91.00 91 ILE A N 1
ATOM 699 C CA . ILE A 1 91 ? 11.919 0.732 -15.057 1.00 91.00 91 ILE A CA 1
ATOM 700 C C . ILE A 1 91 ? 13.094 0.523 -14.096 1.00 91.00 91 ILE A C 1
ATOM 702 O O . ILE A 1 91 ? 13.978 -0.303 -14.350 1.00 91.00 91 ILE A O 1
ATOM 706 N N . VAL A 1 92 ? 13.092 1.228 -12.961 1.00 92.06 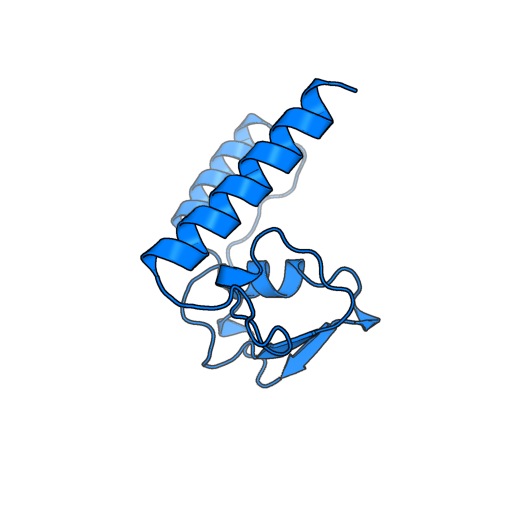92 VAL A N 1
ATOM 707 C CA . VAL A 1 92 ? 14.143 1.089 -11.944 1.00 92.06 92 VAL A CA 1
ATOM 708 C C . VAL A 1 92 ? 14.166 -0.328 -11.368 1.00 92.06 92 VAL A C 1
ATOM 710 O O . VAL A 1 92 ? 15.245 -0.910 -11.228 1.00 92.06 92 VAL A O 1
ATOM 713 N N . TYR A 1 93 ? 13.006 -0.925 -11.087 1.00 90.19 93 TYR A N 1
ATOM 714 C CA . TYR A 1 93 ? 12.935 -2.289 -10.559 1.00 90.19 93 TYR A CA 1
ATOM 715 C C . TYR A 1 93 ? 13.460 -3.327 -11.558 1.00 90.19 93 TYR A C 1
ATOM 717 O O . TYR A 1 93 ? 14.207 -4.225 -11.166 1.00 90.19 93 TYR A O 1
ATOM 725 N N . LYS A 1 94 ? 13.143 -3.180 -12.852 1.00 89.19 94 LYS A N 1
ATOM 726 C CA . LYS A 1 94 ? 13.686 -4.021 -13.933 1.00 89.19 94 LYS A CA 1
ATOM 727 C C . LYS A 1 94 ? 15.208 -3.892 -14.024 1.00 89.19 94 LYS A C 1
ATOM 729 O O . LYS A 1 94 ? 15.904 -4.906 -14.055 1.00 89.19 94 LYS A O 1
ATOM 734 N N . ARG A 1 95 ? 15.740 -2.663 -13.965 1.00 90.88 95 ARG A N 1
ATOM 735 C CA . ARG A 1 95 ? 17.192 -2.419 -13.921 1.00 90.88 95 ARG A CA 1
ATOM 736 C C . ARG A 1 95 ? 17.848 -3.137 -12.737 1.00 90.88 95 ARG A C 1
ATOM 738 O O . ARG A 1 95 ? 18.863 -3.800 -12.925 1.00 90.88 95 ARG A O 1
ATOM 745 N N . LEU A 1 96 ? 17.290 -3.011 -11.531 1.00 91.81 96 LEU A N 1
ATOM 746 C CA . LEU A 1 96 ? 17.836 -3.658 -10.331 1.00 91.81 96 LEU A CA 1
ATOM 747 C C . LEU A 1 96 ? 17.755 -5.189 -10.413 1.00 91.81 96 LEU A C 1
ATOM 749 O O . LEU A 1 96 ? 18.709 -5.871 -10.040 1.00 91.81 96 LEU A O 1
ATOM 753 N N . ARG A 1 97 ? 16.657 -5.733 -10.947 1.00 88.69 97 ARG A N 1
ATOM 754 C CA . ARG A 1 97 ? 16.481 -7.179 -11.150 1.00 88.69 97 ARG A CA 1
ATOM 755 C C . ARG A 1 97 ? 17.548 -7.746 -12.087 1.00 88.69 97 ARG A C 1
ATOM 757 O O . ARG A 1 97 ? 18.174 -8.736 -11.737 1.00 88.69 97 ARG A O 1
ATOM 764 N N . ASN A 1 98 ? 17.850 -7.074 -13.197 1.00 88.19 98 ASN A N 1
ATOM 765 C CA . ASN A 1 98 ? 18.891 -7.523 -14.132 1.00 88.19 98 ASN A CA 1
ATOM 766 C C . ASN A 1 98 ? 20.301 -7.543 -13.515 1.00 88.19 98 ASN A C 1
ATOM 768 O O . ASN A 1 98 ? 21.141 -8.345 -13.922 1.00 88.19 98 ASN A O 1
ATOM 772 N N . ILE A 1 99 ? 20.566 -6.677 -12.532 1.00 92.06 99 ILE A N 1
ATOM 773 C CA . ILE A 1 99 ? 21.860 -6.617 -11.838 1.00 92.06 99 ILE A CA 1
ATOM 774 C C . ILE A 1 99 ? 21.959 -7.704 -10.757 1.00 92.06 99 ILE A C 1
ATOM 776 O O . ILE A 1 99 ? 23.003 -8.336 -10.628 1.00 92.06 99 ILE A O 1
ATOM 780 N N . PHE A 1 100 ? 20.897 -7.915 -9.969 1.00 91.88 100 PHE A N 1
ATOM 781 C CA . PHE A 1 100 ? 20.974 -8.697 -8.724 1.00 91.88 100 PHE A CA 1
ATOM 782 C C . PHE A 1 100 ? 20.172 -10.011 -8.714 1.00 91.88 100 PHE A C 1
ATOM 784 O O . PHE A 1 100 ? 20.375 -10.838 -7.820 1.00 91.88 100 PHE A O 1
ATOM 791 N N . ARG A 1 101 ? 19.229 -10.193 -9.644 1.00 85.44 101 ARG A N 1
ATOM 792 C CA . ARG A 1 101 ? 18.246 -11.292 -9.668 1.00 85.44 101 ARG A CA 1
ATOM 793 C C . ARG A 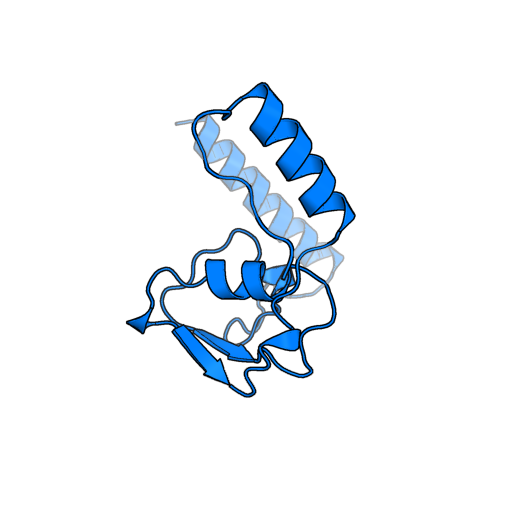1 101 ? 17.890 -11.731 -11.096 1.00 85.44 101 ARG A C 1
ATOM 795 O O . ARG A 1 101 ? 16.746 -11.609 -11.533 1.00 85.44 101 ARG A O 1
ATOM 802 N N . GLN A 1 102 ? 18.885 -12.235 -11.823 1.00 80.31 102 GLN A N 1
ATOM 803 C CA . GLN A 1 102 ? 18.712 -12.803 -13.172 1.00 80.31 102 GLN A CA 1
ATOM 804 C C . GLN A 1 102 ? 17.999 -14.166 -13.161 1.00 80.31 102 GLN A C 1
ATOM 806 O O . GLN A 1 102 ? 17.555 -14.646 -14.196 1.00 80.31 102 GLN A O 1
ATOM 811 N N . ASP A 1 103 ? 17.883 -14.777 -11.983 1.00 84.94 103 ASP A N 1
ATOM 812 C CA . ASP A 1 103 ? 17.199 -16.043 -11.728 1.00 84.94 103 ASP A CA 1
ATOM 813 C C . ASP A 1 103 ? 15.671 -15.952 -11.850 1.00 84.94 103 ASP A C 1
ATOM 815 O O . ASP A 1 103 ? 14.998 -16.974 -11.981 1.00 84.94 103 ASP A O 1
ATOM 819 N N . LEU A 1 104 ? 15.105 -14.744 -11.800 1.00 79.88 104 LEU A N 1
ATOM 820 C CA . LEU A 1 104 ? 13.663 -14.547 -11.777 1.00 79.88 104 LEU A CA 1
ATOM 821 C C . LEU A 1 104 ? 13.095 -14.232 -13.179 1.00 79.88 104 LEU A C 1
ATOM 823 O O . LEU A 1 104 ? 13.696 -13.442 -13.907 1.00 79.88 104 LEU A O 1
ATOM 827 N N . PRO A 1 105 ? 11.887 -14.723 -13.529 1.00 78.19 105 PRO A N 1
ATOM 828 C CA . PRO A 1 105 ? 11.270 -14.513 -14.849 1.00 78.19 105 PRO A CA 1
ATOM 829 C C . PRO A 1 105 ? 11.007 -13.030 -15.157 1.00 78.19 105 PRO A C 1
ATOM 831 O O . PRO A 1 105 ? 10.831 -12.235 -14.235 1.00 78.19 105 PRO A O 1
ATOM 834 N N . GLU A 1 106 ? 10.948 -12.629 -16.428 1.00 71.50 106 GLU A N 1
ATOM 835 C CA . GLU A 1 106 ? 10.635 -11.236 -16.780 1.00 71.50 106 GLU A CA 1
ATOM 836 C C . GLU A 1 106 ? 9.216 -10.837 -16.346 1.00 71.50 106 GLU A C 1
ATOM 838 O O . GLU A 1 106 ? 8.268 -11.614 -16.449 1.00 71.50 106 GLU A O 1
ATOM 843 N N . ILE A 1 107 ? 9.068 -9.605 -15.848 1.00 69.56 107 ILE A N 1
ATOM 844 C CA . ILE A 1 107 ? 7.756 -9.039 -15.513 1.00 69.56 107 ILE A CA 1
ATOM 845 C C . ILE A 1 107 ? 7.172 -8.420 -16.787 1.00 69.56 107 ILE A C 1
ATOM 847 O O . ILE A 1 107 ? 7.648 -7.371 -17.241 1.00 69.56 107 ILE A O 1
ATOM 851 N N . SER A 1 108 ? 6.137 -9.052 -17.340 1.00 58.09 108 SER A N 1
ATOM 852 C CA . SER A 1 108 ? 5.310 -8.482 -18.406 1.00 58.09 108 SER A CA 1
ATOM 853 C C . SER A 1 108 ? 4.560 -7.257 -17.875 1.00 58.09 108 SER A C 1
ATOM 855 O O . SER A 1 108 ? 3.939 -7.325 -16.816 1.00 58.09 108 SER A O 1
ATOM 857 N N . LEU A 1 109 ? 4.640 -6.135 -18.595 1.00 56.22 109 LEU A N 1
ATOM 858 C CA . LEU A 1 109 ? 3.708 -5.023 -18.404 1.00 56.22 109 LEU A CA 1
ATOM 859 C C . LEU A 1 109 ? 2.364 -5.500 -18.967 1.00 56.22 109 LEU A C 1
ATOM 861 O O . LEU A 1 109 ? 2.296 -5.812 -20.156 1.00 56.22 109 LEU A O 1
ATOM 865 N N . VAL A 1 110 ? 1.366 -5.663 -18.099 1.00 47.44 110 VAL A N 1
ATOM 866 C CA . VAL A 1 110 ? -0.039 -5.791 -18.511 1.00 47.44 110 VAL A CA 1
ATOM 867 C C . VAL A 1 110 ? -0.579 -4.390 -18.725 1.00 47.44 110 VAL A C 1
ATOM 869 O O . VAL A 1 110 ? -0.286 -3.544 -17.850 1.00 47.44 110 VAL A O 1
#